Protein AF-A0A2T5EQD2-F1 (afdb_monomer_lite)

Radius of gyration: 9.83 Å; chains: 1; bounding box: 22×16×25 Å

pLDDT: mean 92.31, std 6.49, range [60.62, 97.75]

Secondary structure (DSSP, 8-state):
-HHHHHTT--HHHHHHHHHHHHTSSS--TGGGSGGG---

Foldseek 3Di:
DVVLVVVVHPVVVLVVVVVVQVPDPDHDVVCSPSVVDDD

Structure (mmCIF, N/CA/C/O backbone):
data_AF-A0A2T5EQD2-F1
#
_entry.id   AF-A0A2T5EQD2-F1
#
loop_
_atom_site.group_PDB
_atom_site.id
_atom_site.type_symbol
_atom_site.label_atom_id
_atom_site.label_alt_id
_atom_site.label_comp_id
_atom_site.label_asym_id
_atom_site.label_entity_id
_atom_site.label_seq_id
_atom_site.pdbx_PDB_ins_code
_atom_site.Cartn_x
_atom_site.Cartn_y
_atom_site.Cartn_z
_atom_site.occupancy
_atom_site.B_iso_or_equiv
_atom_site.auth_seq_id
_atom_site.auth_comp_id
_atom_site.auth_asym_id
_atom_site.auth_atom_id
_atom_site.pdbx_PDB_model_num
ATOM 1 N N . ILE A 1 1 ? 8.448 -2.329 1.724 1.00 87.44 1 ILE A N 1
ATOM 2 C CA . ILE A 1 1 ? 9.114 -1.328 0.848 1.00 87.44 1 ILE A CA 1
ATOM 3 C C . ILE A 1 1 ? 10.001 -2.013 -0.187 1.00 87.44 1 ILE A C 1
ATOM 5 O O . ILE A 1 1 ? 9.653 -1.946 -1.355 1.00 87.44 1 ILE A O 1
ATOM 9 N N . GLU A 1 2 ? 11.066 -2.725 0.198 1.00 91.62 2 GLU A N 1
ATOM 10 C CA . GLU A 1 2 ? 11.952 -3.386 -0.785 1.00 91.62 2 GLU A CA 1
ATOM 11 C C . GLU A 1 2 ? 11.221 -4.430 -1.649 1.00 91.62 2 GLU A C 1
ATOM 13 O O . GLU A 1 2 ? 11.354 -4.416 -2.867 1.00 91.62 2 GLU A O 1
ATOM 18 N N . THR A 1 3 ? 10.327 -5.236 -1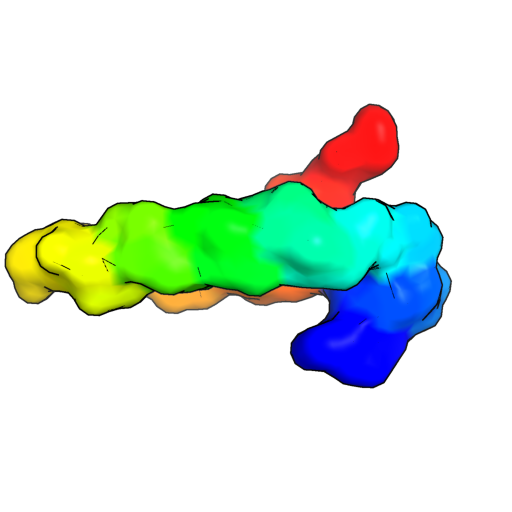.065 1.00 91.56 3 THR A N 1
ATOM 19 C CA . THR A 1 3 ? 9.450 -6.148 -1.827 1.00 91.56 3 THR A CA 1
ATOM 20 C C . THR A 1 3 ? 8.489 -5.410 -2.763 1.00 91.56 3 THR A C 1
ATOM 22 O O . THR A 1 3 ? 8.238 -5.864 -3.870 1.00 91.56 3 THR A O 1
ATOM 25 N N . ALA A 1 4 ? 7.968 -4.248 -2.353 1.00 89.75 4 ALA A N 1
ATOM 26 C CA . ALA A 1 4 ? 7.089 -3.441 -3.201 1.00 89.75 4 ALA A CA 1
ATOM 27 C C . ALA A 1 4 ? 7.841 -2.911 -4.430 1.00 89.75 4 ALA A C 1
ATOM 29 O O . ALA A 1 4 ? 7.325 -3.001 -5.539 1.00 89.75 4 ALA A O 1
ATOM 30 N N . LYS A 1 5 ? 9.088 -2.450 -4.247 1.00 90.56 5 LYS A N 1
ATOM 31 C CA . LYS A 1 5 ? 9.974 -2.067 -5.356 1.00 90.56 5 LYS A CA 1
ATOM 32 C C . LYS A 1 5 ? 10.268 -3.253 -6.279 1.00 90.56 5 LYS A C 1
ATOM 34 O O . LYS A 1 5 ? 10.195 -3.100 -7.491 1.00 90.56 5 LYS A O 1
ATOM 39 N N . ALA A 1 6 ? 10.571 -4.426 -5.715 1.00 9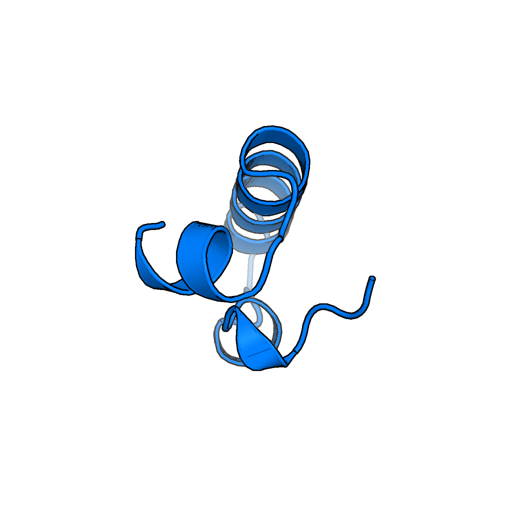2.50 6 ALA A N 1
ATOM 40 C CA . ALA A 1 6 ? 10.830 -5.644 -6.490 1.00 92.50 6 ALA A CA 1
ATOM 41 C C . ALA A 1 6 ? 9.607 -6.095 -7.310 1.00 92.50 6 ALA A C 1
ATOM 43 O O . ALA A 1 6 ? 9.766 -6.614 -8.410 1.00 92.50 6 ALA A O 1
ATOM 44 N N . ASN A 1 7 ? 8.397 -5.829 -6.810 1.00 89.81 7 ASN A N 1
ATOM 45 C CA . ASN A 1 7 ? 7.135 -6.079 -7.509 1.00 89.81 7 ASN A CA 1
ATOM 46 C C . ASN A 1 7 ? 6.778 -4.992 -8.543 1.00 89.81 7 ASN A C 1
ATOM 48 O O . ASN A 1 7 ? 5.693 -5.039 -9.114 1.00 89.81 7 ASN A O 1
ATOM 52 N N . GLY A 1 8 ? 7.652 -4.003 -8.760 1.00 90.38 8 GLY A N 1
ATOM 53 C CA . GLY A 1 8 ? 7.436 -2.898 -9.696 1.00 90.38 8 GLY A CA 1
ATOM 54 C C . GLY A 1 8 ? 6.521 -1.785 -9.179 1.00 90.38 8 GLY A C 1
ATOM 55 O O . GLY A 1 8 ? 6.339 -0.781 -9.864 1.00 90.38 8 GLY A O 1
ATOM 56 N N . LEU A 1 9 ? 5.982 -1.903 -7.962 1.00 92.44 9 LEU A N 1
ATOM 57 C CA . LEU A 1 9 ? 5.015 -0.941 -7.440 1.00 92.44 9 LEU A CA 1
ATOM 58 C C . LEU A 1 9 ? 5.612 0.465 -7.348 1.00 92.44 9 LEU A C 1
ATOM 60 O O . LEU A 1 9 ? 6.736 0.664 -6.874 1.00 92.44 9 LEU A O 1
ATOM 64 N N . ILE A 1 10 ? 4.800 1.463 -7.705 1.00 93.00 10 ILE A N 1
ATOM 65 C CA . ILE A 1 10 ? 5.120 2.863 -7.436 1.00 93.00 10 ILE A CA 1
ATOM 66 C C . ILE A 1 10 ? 5.121 3.047 -5.920 1.00 93.00 10 ILE A C 1
ATOM 68 O O . ILE A 1 10 ? 4.082 3.002 -5.258 1.00 93.00 10 ILE A O 1
ATOM 72 N N . LEU A 1 11 ? 6.316 3.237 -5.358 1.00 92.00 11 LEU A N 1
ATOM 73 C CA . LEU A 1 11 ? 6.501 3.207 -3.911 1.00 92.00 11 LEU A CA 1
ATOM 74 C C . LEU A 1 11 ? 5.681 4.285 -3.197 1.00 92.00 11 LEU A C 1
ATOM 76 O O . LEU A 1 11 ? 5.147 4.031 -2.121 1.00 92.00 11 LEU A O 1
ATOM 80 N N . TYR A 1 12 ? 5.567 5.467 -3.802 1.00 93.62 12 TYR A N 1
ATOM 81 C CA . TYR A 1 12 ? 4.754 6.553 -3.266 1.00 93.62 12 TYR A CA 1
ATOM 82 C C . TYR A 1 12 ? 3.286 6.135 -3.104 1.00 93.62 12 TYR A C 1
ATOM 84 O O . TYR A 1 12 ? 2.744 6.238 -2.005 1.00 93.62 12 TYR A O 1
ATOM 92 N N . ASP A 1 13 ? 2.673 5.582 -4.152 1.00 92.69 13 ASP A N 1
ATOM 93 C CA . ASP A 1 13 ? 1.266 5.169 -4.133 1.00 92.69 13 ASP A CA 1
ATOM 94 C C . ASP A 1 13 ? 1.020 4.043 -3.129 1.00 92.69 13 ASP A C 1
ATOM 96 O O . ASP A 1 13 ? 0.047 4.077 -2.370 1.00 92.69 13 ASP A O 1
ATOM 100 N N . TYR A 1 14 ? 1.944 3.080 -3.068 1.00 94.31 14 TYR A N 1
ATOM 101 C CA . TYR A 1 14 ? 1.916 2.011 -2.075 1.00 94.31 14 TYR A CA 1
ATOM 102 C C . TYR A 1 14 ? 1.961 2.573 -0.644 1.00 94.31 14 TYR A C 1
ATOM 104 O O . TYR A 1 14 ? 1.119 2.225 0.182 1.00 94.31 14 TYR A O 1
ATOM 112 N N . MET A 1 15 ? 2.876 3.506 -0.355 1.00 94.62 15 MET A N 1
ATOM 113 C CA . MET A 1 15 ? 2.980 4.128 0.971 1.00 94.62 15 MET A CA 1
ATOM 114 C C . MET A 1 15 ? 1.734 4.939 1.330 1.00 94.62 15 MET A C 1
ATOM 116 O O . MET A 1 15 ? 1.250 4.841 2.456 1.00 94.62 15 MET A O 1
ATOM 120 N N . VAL A 1 16 ? 1.179 5.709 0.389 1.00 95.38 16 VAL A N 1
ATOM 121 C CA . VAL A 1 16 ? -0.070 6.454 0.610 1.00 95.38 16 VAL A CA 1
ATOM 122 C C . VAL A 1 16 ? -1.218 5.498 0.931 1.00 95.38 16 VAL A C 1
ATOM 124 O O . VAL A 1 16 ? -2.015 5.785 1.827 1.00 95.38 16 VAL A O 1
ATOM 127 N N . LYS A 1 17 ? -1.301 4.350 0.248 1.00 93.94 17 LYS A N 1
ATOM 128 C CA . LYS A 1 17 ? -2.309 3.325 0.540 1.00 93.94 17 LYS A CA 1
ATOM 129 C C . LYS A 1 17 ? -2.121 2.732 1.939 1.00 93.94 17 LYS A C 1
ATOM 131 O O . LYS A 1 17 ? -3.092 2.685 2.689 1.00 93.94 17 LYS A O 1
ATOM 136 N N . CYS A 1 18 ? -0.891 2.368 2.310 1.00 95.69 18 CYS A N 1
ATOM 137 C CA . CYS A 1 18 ? -0.572 1.885 3.654 1.00 95.69 18 CYS A CA 1
ATOM 138 C C . CYS A 1 18 ? -0.989 2.890 4.730 1.00 95.69 18 CYS A C 1
ATOM 140 O O . CYS A 1 18 ? -1.691 2.522 5.663 1.00 95.69 18 CYS A O 1
ATOM 142 N N . MET A 1 19 ? -0.617 4.165 4.586 1.00 96.69 19 MET A N 1
ATOM 143 C CA . MET A 1 19 ? -0.951 5.195 5.576 1.00 96.69 19 MET A CA 1
ATOM 144 C C . MET A 1 19 ? -2.463 5.388 5.735 1.00 96.69 19 MET A C 1
ATOM 146 O O . MET A 1 19 ? -2.940 5.562 6.851 1.00 96.69 19 MET A O 1
ATOM 150 N N . LYS A 1 20 ? -3.225 5.335 4.635 1.00 96.69 20 LYS A N 1
ATOM 151 C CA . LYS A 1 20 ? -4.692 5.449 4.676 1.00 96.69 20 LYS A CA 1
ATOM 152 C C . LYS A 1 20 ? -5.351 4.259 5.367 1.00 96.69 20 LYS A C 1
ATOM 154 O O . LYS A 1 20 ? -6.302 4.452 6.115 1.00 96.69 20 LYS A O 1
ATOM 159 N N . GLU A 1 21 ? -4.872 3.050 5.100 1.00 97.31 21 GLU A N 1
ATOM 160 C CA . GLU A 1 21 ? -5.421 1.833 5.698 1.00 97.31 21 GLU A CA 1
ATOM 16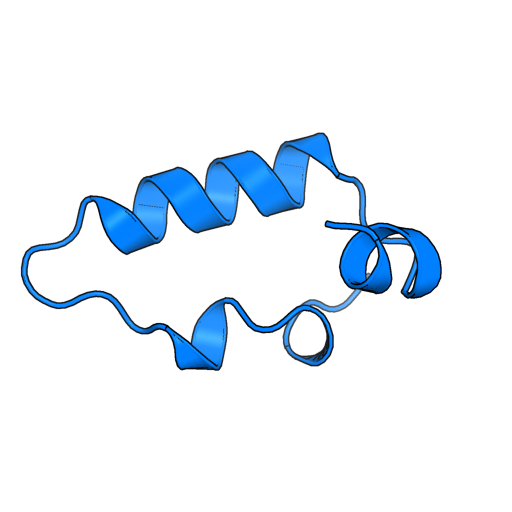1 C C . GLU A 1 21 ? -5.092 1.746 7.189 1.00 97.31 21 GLU A C 1
ATOM 163 O O . GLU A 1 21 ? -5.984 1.527 7.999 1.00 97.31 21 GLU A O 1
ATOM 168 N N . LEU A 1 22 ? -3.838 2.025 7.560 1.00 96.81 22 LEU A N 1
ATOM 169 C CA . LEU A 1 22 ? -3.367 2.018 8.948 1.00 96.81 22 LEU A CA 1
ATOM 170 C C . LEU A 1 22 ? -4.027 3.092 9.824 1.00 96.81 22 LEU A C 1
ATOM 172 O O . LEU A 1 22 ? -3.985 2.988 11.045 1.00 96.81 22 LEU A O 1
ATOM 176 N N . ALA A 1 23 ? -4.629 4.118 9.220 1.00 97.12 23 ALA A N 1
ATOM 177 C CA . ALA A 1 23 ? -5.382 5.145 9.934 1.00 97.12 23 ALA A CA 1
ATOM 178 C C . ALA A 1 23 ? -6.815 4.712 10.312 1.00 97.12 23 ALA A C 1
ATOM 180 O O . ALA A 1 23 ? -7.516 5.468 10.986 1.00 97.12 23 ALA A O 1
ATOM 181 N N . LYS A 1 24 ? -7.284 3.536 9.872 1.00 97.75 24 LYS A N 1
ATOM 182 C CA . LYS A 1 24 ? -8.600 3.002 10.251 1.00 97.75 24 LYS A CA 1
ATOM 183 C C . LYS A 1 24 ? -8.582 2.439 11.674 1.00 97.75 24 LYS A C 1
ATOM 185 O O . LYS A 1 24 ? -7.546 2.005 12.163 1.00 97.75 24 LYS A O 1
ATOM 190 N N . ALA A 1 25 ? -9.755 2.399 12.311 1.00 97.25 25 ALA A N 1
ATOM 191 C CA . ALA A 1 25 ? -9.923 1.786 13.633 1.00 97.25 25 ALA A CA 1
ATOM 192 C C . ALA A 1 25 ? -9.570 0.286 13.630 1.00 97.25 25 ALA A C 1
ATOM 194 O O . ALA A 1 25 ? -8.963 -0.204 14.577 1.00 97.25 25 ALA A O 1
ATOM 195 N N . GLU A 1 26 ? -9.906 -0.408 12.539 1.00 97.12 26 GLU A N 1
ATOM 196 C CA . GLU A 1 26 ? -9.550 -1.804 12.279 1.00 97.12 26 GLU A CA 1
ATOM 197 C C . GLU A 1 26 ? -8.902 -1.892 10.886 1.00 97.12 26 GLU A C 1
ATOM 199 O O . GLU A 1 26 ? -9.610 -1.933 9.876 1.00 97.12 26 GLU A O 1
ATOM 204 N N . PRO A 1 27 ? -7.565 -1.809 10.801 1.00 96.12 27 PRO A N 1
ATOM 205 C CA . PRO A 1 27 ? -6.850 -1.865 9.532 1.00 96.12 27 PRO A CA 1
ATOM 206 C C . PRO A 1 27 ? -6.739 -3.303 9.009 1.00 96.12 27 PRO A C 1
ATOM 208 O O . PRO A 1 27 ? -6.411 -4.221 9.760 1.00 96.12 27 PRO A O 1
ATOM 211 N N .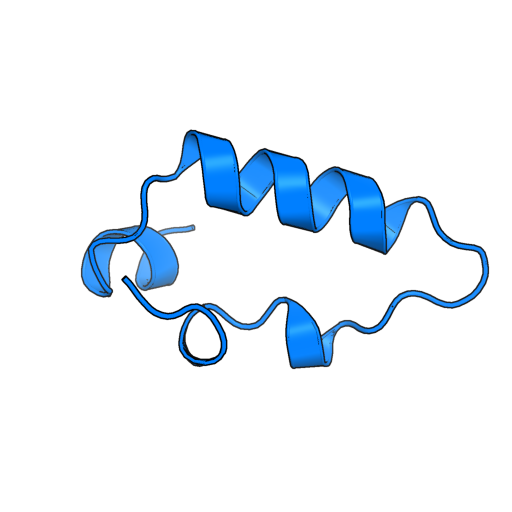 ASP A 1 28 ? -6.921 -3.487 7.699 1.00 96.69 28 ASP A N 1
ATOM 212 C CA . ASP A 1 28 ? -6.643 -4.762 7.030 1.00 96.69 28 ASP A CA 1
ATOM 213 C C . ASP A 1 28 ? -5.167 -4.826 6.605 1.00 96.69 28 ASP A C 1
ATOM 215 O O . ASP A 1 28 ? -4.757 -4.281 5.577 1.00 96.69 28 ASP A O 1
ATOM 219 N N . ILE A 1 29 ? -4.347 -5.471 7.436 1.00 95.00 29 ILE A N 1
ATOM 220 C CA . ILE A 1 29 ? -2.901 -5.593 7.210 1.00 95.00 29 ILE A CA 1
ATOM 221 C C . ILE A 1 29 ? -2.588 -6.534 6.045 1.00 95.00 29 ILE A C 1
ATOM 223 O O . ILE A 1 29 ? -1.631 -6.288 5.306 1.00 95.00 29 ILE A O 1
ATOM 227 N N . ASP A 1 30 ? -3.399 -7.570 5.836 1.00 95.25 30 ASP A N 1
ATOM 228 C CA . ASP A 1 30 ? -3.172 -8.527 4.759 1.00 95.25 30 ASP A CA 1
ATOM 229 C C . ASP A 1 30 ? -3.381 -7.846 3.406 1.00 95.25 30 ASP A C 1
ATOM 231 O O . ASP A 1 30 ? -2.552 -7.991 2.507 1.00 95.25 30 ASP A O 1
ATOM 235 N N . ALA A 1 31 ? -4.395 -6.986 3.274 1.00 93.12 31 ALA A N 1
ATOM 236 C CA 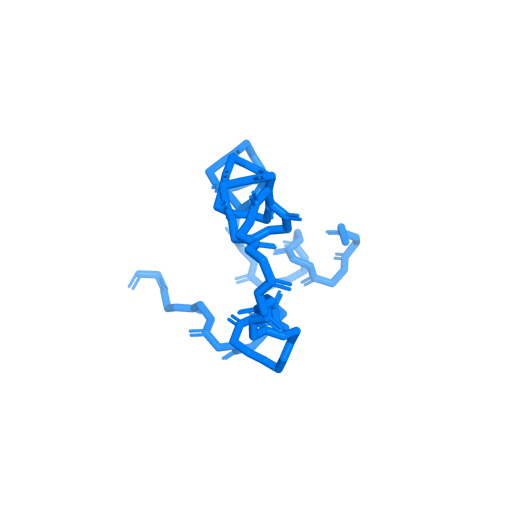. ALA A 1 31 ? -4.599 -6.178 2.071 1.00 93.12 31 ALA A CA 1
ATOM 237 C C . ALA A 1 31 ? -3.408 -5.256 1.729 1.00 93.12 31 ALA A C 1
ATOM 239 O O . ALA A 1 31 ? -3.246 -4.872 0.569 1.00 93.12 31 ALA A O 1
ATOM 240 N N . LEU A 1 32 ? -2.552 -4.917 2.701 1.00 94.94 32 LEU A N 1
ATOM 241 C CA . LEU A 1 32 ? -1.363 -4.079 2.503 1.00 94.94 32 LEU A CA 1
ATOM 242 C C . LEU A 1 32 ? -0.122 -4.846 2.040 1.00 94.94 32 LEU A C 1
ATOM 244 O O . LEU A 1 32 ? 0.907 -4.227 1.745 1.00 94.94 32 LEU A O 1
ATOM 248 N N . LEU A 1 33 ? -0.183 -6.172 1.948 1.00 93.75 33 LEU A N 1
ATOM 249 C CA . LEU A 1 33 ? 0.949 -6.966 1.491 1.00 93.75 33 LEU A CA 1
ATOM 250 C C . LEU A 1 33 ? 1.270 -6.656 0.016 1.00 93.75 33 LEU A C 1
ATOM 252 O O . LEU A 1 33 ? 0.363 -6.634 -0.815 1.00 93.75 33 LEU A O 1
ATOM 256 N N . PRO A 1 34 ? 2.547 -6.444 -0.358 1.00 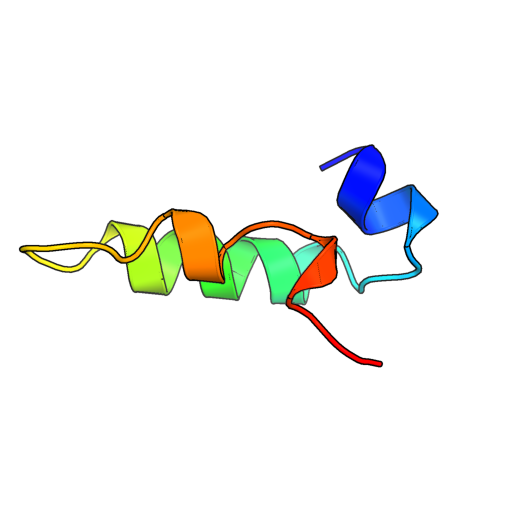91.00 34 PRO A N 1
ATOM 257 C CA . PRO A 1 34 ? 2.920 -5.987 -1.701 1.00 91.00 34 PRO A CA 1
ATOM 258 C C . PRO A 1 34 ? 2.448 -6.859 -2.875 1.00 91.00 34 PRO A C 1
ATOM 260 O O . PRO A 1 34 ? 2.377 -6.372 -3.996 1.00 91.00 34 PRO A O 1
ATOM 263 N N . TRP A 1 35 ? 2.149 -8.142 -2.663 1.00 91.31 35 TRP A N 1
ATOM 264 C CA . TRP A 1 35 ? 1.620 -9.039 -3.703 1.00 91.31 35 TRP A CA 1
ATOM 265 C C . TRP A 1 35 ? 0.109 -8.901 -3.935 1.00 91.31 35 TRP A C 1
ATOM 267 O O . TRP A 1 35 ? -0.403 -9.426 -4.920 1.00 91.31 35 TRP A O 1
ATOM 277 N N . ASN A 1 36 ? -0.600 -8.171 -3.071 1.00 91.69 36 ASN A N 1
ATOM 278 C CA . ASN A 1 36 ? -2.027 -7.878 -3.229 1.00 91.69 36 ASN A CA 1
ATOM 279 C C . ASN A 1 36 ? -2.288 -6.634 -4.093 1.00 91.69 36 ASN A C 1
ATOM 281 O O . ASN A 1 36 ? -3.432 -6.336 -4.437 1.00 91.69 36 ASN A O 1
ATOM 285 N N . PHE A 1 37 ? -1.229 -5.928 -4.490 1.00 86.81 37 PHE A N 1
ATOM 286 C CA . PHE A 1 37 ? -1.288 -4.779 -5.382 1.00 86.81 37 PHE A CA 1
ATOM 287 C C . PHE A 1 37 ? -1.000 -5.248 -6.804 1.00 86.81 37 PHE A C 1
ATOM 289 O O . PHE A 1 37 ? 0.011 -5.901 -7.059 1.00 86.81 37 PHE A O 1
ATOM 296 N N . LYS A 1 38 ? -1.898 -4.917 -7.731 1.00 75.56 38 LYS A N 1
ATOM 297 C CA . LYS A 1 38 ? -1.689 -5.136 -9.163 1.00 75.56 38 LYS A CA 1
ATOM 298 C C . LYS A 1 38 ? -1.219 -3.839 -9.817 1.00 75.56 38 LYS A C 1
ATOM 300 O O . LYS A 1 38 ? -1.586 -2.759 -9.354 1.00 75.56 38 LYS A O 1
ATOM 305 N N . HIS A 1 39 ? -0.408 -3.987 -10.861 1.00 60.62 39 HIS A N 1
ATOM 306 C CA . HIS A 1 39 ? -0.080 -2.913 -11.794 1.00 60.62 39 HIS A CA 1
ATOM 307 C C . HIS A 1 39 ? -1.280 -2.524 -12.652 1.00 60.62 39 HIS A C 1
ATOM 309 O O . HIS A 1 39 ? -2.054 -3.441 -13.018 1.00 60.62 39 HIS A O 1
#

InterPro domains:
  IPR039552 Transposase IS66, C-terminal [PF13817] (1-35)

Organism: Vibrio splendidus (NCBI:txid29497)

Sequence (39 aa):
IETAKANGLILYDYMVKCMKELAKAEPDIDALLPWNFKH